Protein AF-A0ABD1YGG6-F1 (afdb_monomer_lite)

Radius of gyration: 20.16 Å; chains: 1; bounding box: 47×31×52 Å

Foldseek 3Di:
DVVVVVVVVVVQVVCVVPPCVPPNHAQEEEDLPDPVVVVQLVCLVPDPPADWDWDDDVVDIFIFHQDPVRDTHTSYDYDVLSVVLVVQVLLQDPVRFDDDPPDTHHLVVVVVCPVPDDCVVNVDDPCSNVVPDSPDPPPD

Sequence (140 aa):
MSWVRDHWKGLKQRWDKCSRQVLGPVLGHANDGDARRRKLMLEDYLGSEGQRWTVGWDGWVLSGIVLDSGDVYALGDQDPIHNGKKMINPLDRSSYPIVLGDFHACLEHVQLVYKLYSHDHHGLNIDDVMRWDRQNWAGP

Secondary structure (DSSP, 8-state):
-HHHHHHHHHHHHHHHHHTHHHH-S----EESS-HHHHHHHHHHHH---SEEEEEEETTEEEEEEE-TTS-EEES-EE-HHHHHHHHHGGGG-TTSPEEETTEEE-HHHHHHHHHHS-HHHH---HHHHH-S-SS--S--

pLDDT: mean 82.25, std 9.25, range [41.22, 96.69]

Organism: NCBI:txid41844

Structure (mmCIF, N/CA/C/O backbone):
data_AF-A0ABD1YGG6-F1
#
_entry.id   AF-A0ABD1YGG6-F1
#
loop_
_atom_site.group_PDB
_atom_site.id
_atom_site.type_symbol
_atom_site.label_atom_id
_atom_site.label_alt_id
_atom_site.label_comp_id
_atom_site.label_asym_id
_atom_site.label_entity_id
_atom_site.label_seq_id
_atom_site.pdbx_PDB_ins_code
_atom_site.Cartn_x
_atom_site.Cartn_y
_atom_site.Cartn_z
_atom_site.occupancy
_atom_site.B_iso_or_equiv
_atom_site.auth_seq_id
_atom_site.auth_comp_id
_atom_site.auth_asym_id
_atom_site.auth_atom_id
_atom_site.pdbx_PDB_model_num
ATOM 1 N N . MET A 1 1 ? 1.939 11.468 21.283 1.00 56.09 1 MET A N 1
ATOM 2 C CA . MET A 1 1 ? 1.554 10.202 20.609 1.00 56.09 1 MET A CA 1
ATOM 3 C C . MET A 1 1 ? 0.155 9.714 20.992 1.00 56.09 1 MET A C 1
ATOM 5 O O . MET A 1 1 ? -0.393 8.937 20.224 1.00 56.09 1 MET A O 1
ATOM 9 N N . SER A 1 2 ? -0.447 10.180 22.099 1.00 67.69 2 SER A N 1
ATOM 10 C CA . SER A 1 2 ? -1.790 9.757 22.539 1.00 67.69 2 SER A CA 1
ATOM 11 C C . SER A 1 2 ? -2.899 10.043 21.524 1.00 67.69 2 SER A C 1
ATOM 13 O O . SER A 1 2 ? -3.711 9.159 21.272 1.00 67.69 2 SER A O 1
ATOM 15 N N . TRP A 1 3 ? -2.872 11.202 20.845 1.00 86.81 3 TRP A N 1
ATOM 16 C CA . TRP A 1 3 ? -4.007 11.611 20.006 1.00 86.81 3 TRP A CA 1
ATOM 17 C C . TRP A 1 3 ? -4.361 10.598 18.918 1.00 86.81 3 TRP A C 1
ATOM 19 O O . TRP A 1 3 ? -5.521 10.517 18.541 1.00 86.81 3 TRP A O 1
ATOM 29 N N . VAL A 1 4 ? -3.385 9.882 18.335 1.00 88.38 4 VAL A N 1
ATOM 30 C CA . VAL A 1 4 ? -3.664 8.989 17.194 1.00 88.38 4 VAL A CA 1
ATOM 31 C C . VAL A 1 4 ? -4.470 7.790 17.678 1.00 88.38 4 VAL A C 1
ATOM 33 O O . VAL A 1 4 ? -5.489 7.475 17.071 1.00 88.38 4 VAL A O 1
ATOM 36 N N . ARG A 1 5 ? -4.080 7.197 18.818 1.00 87.94 5 ARG A N 1
ATOM 37 C CA . ARG A 1 5 ? -4.881 6.158 19.480 1.00 87.94 5 ARG A CA 1
ATOM 38 C C . ARG A 1 5 ? -6.235 6.710 19.933 1.00 87.94 5 ARG A C 1
ATOM 40 O O . ARG A 1 5 ? -7.239 6.027 19.765 1.00 87.94 5 ARG A O 1
ATOM 47 N N . ASP A 1 6 ? -6.290 7.931 20.461 1.00 90.50 6 ASP A N 1
ATOM 48 C CA . ASP A 1 6 ? -7.554 8.538 20.905 1.00 90.50 6 ASP A CA 1
ATOM 49 C C . ASP A 1 6 ? -8.509 8.791 19.729 1.00 90.50 6 ASP A C 1
ATOM 51 O O . ASP A 1 6 ? -9.704 8.510 19.813 1.00 90.50 6 ASP A O 1
ATOM 55 N N . HIS A 1 7 ? -7.975 9.243 18.595 1.00 89.62 7 HIS A N 1
ATOM 56 C CA . HIS A 1 7 ? -8.720 9.425 17.356 1.00 89.62 7 HIS A CA 1
ATOM 57 C C . HIS A 1 7 ? -9.257 8.091 16.829 1.00 89.62 7 HIS A C 1
ATOM 59 O O . HIS A 1 7 ? -10.439 7.995 16.506 1.00 89.62 7 HIS A O 1
ATOM 65 N N . TRP A 1 8 ? -8.419 7.056 16.790 1.00 89.12 8 TRP A N 1
ATOM 66 C CA . TRP A 1 8 ? -8.802 5.695 16.414 1.00 89.12 8 TRP A CA 1
ATOM 67 C C . TRP A 1 8 ? -9.929 5.138 17.290 1.00 89.12 8 TRP A C 1
ATOM 69 O O . TRP A 1 8 ? -10.948 4.677 16.768 1.00 89.12 8 TRP A O 1
ATOM 79 N N . LYS A 1 9 ? -9.811 5.286 18.615 1.00 88.44 9 LYS A N 1
ATOM 80 C CA . LYS A 1 9 ? -10.866 4.923 19.573 1.00 88.44 9 LYS A CA 1
ATOM 81 C C . LYS A 1 9 ? -12.159 5.698 19.318 1.00 88.44 9 LYS A C 1
ATOM 83 O O . LYS A 1 9 ? -13.228 5.094 19.252 1.00 88.44 9 LYS A O 1
ATOM 88 N N . GLY A 1 10 ? -12.071 7.015 19.137 1.00 91.25 10 GLY A N 1
ATOM 89 C CA . GLY A 1 10 ? -13.234 7.864 18.874 1.00 91.25 10 GLY A CA 1
ATOM 90 C C . GLY A 1 10 ? -13.940 7.520 17.559 1.00 91.25 10 GLY A C 1
ATOM 91 O O . GLY A 1 10 ? -15.170 7.504 17.503 1.00 91.25 10 GLY A O 1
ATOM 92 N N . LEU A 1 11 ? -13.180 7.195 16.511 1.00 89.94 11 LEU A N 1
ATOM 93 C CA . LEU A 1 11 ? -13.728 6.768 15.225 1.00 89.94 11 LEU A CA 1
ATOM 94 C C . LEU A 1 11 ? -14.448 5.424 15.351 1.00 89.94 11 LEU A C 1
ATOM 96 O O . LEU A 1 11 ? -15.581 5.308 14.886 1.00 89.94 11 LEU A O 1
ATOM 100 N N . LYS A 1 12 ? -13.848 4.451 16.048 1.00 88.06 12 LYS A N 1
ATOM 101 C CA . LYS A 1 12 ? -14.488 3.158 16.318 1.00 88.06 12 LYS A CA 1
ATOM 102 C C . LYS A 1 12 ? -15.803 3.327 17.082 1.00 88.06 12 LYS A C 1
ATOM 104 O O . LYS A 1 12 ? -16.818 2.787 16.662 1.00 88.06 12 LYS A O 1
ATOM 109 N N . GLN A 1 13 ? -15.814 4.136 18.143 1.00 90.25 13 GLN A N 1
ATOM 110 C CA . GLN A 1 13 ? -17.031 4.413 18.918 1.00 90.25 13 GLN A CA 1
ATOM 111 C C . GLN A 1 13 ? -18.151 5.009 18.053 1.00 90.25 13 GLN A C 1
ATOM 113 O O . GLN A 1 13 ? -19.311 4.614 18.172 1.00 90.25 13 GLN A O 1
ATOM 118 N N . ARG A 1 14 ? -17.818 5.952 17.162 1.00 91.31 14 ARG A N 1
ATOM 119 C CA . ARG A 1 14 ? -18.796 6.545 16.236 1.00 91.31 14 ARG A CA 1
ATOM 120 C C . ARG A 1 14 ? -19.272 5.542 15.187 1.00 91.31 14 ARG A C 1
ATOM 122 O O . ARG A 1 14 ? -20.463 5.513 14.891 1.00 91.31 14 ARG A O 1
ATOM 129 N N . TRP A 1 15 ? -18.375 4.714 14.655 1.00 91.44 15 TRP A N 1
ATOM 130 C CA . TRP A 1 15 ? -18.724 3.670 13.693 1.00 91.44 15 TRP A CA 1
ATOM 131 C 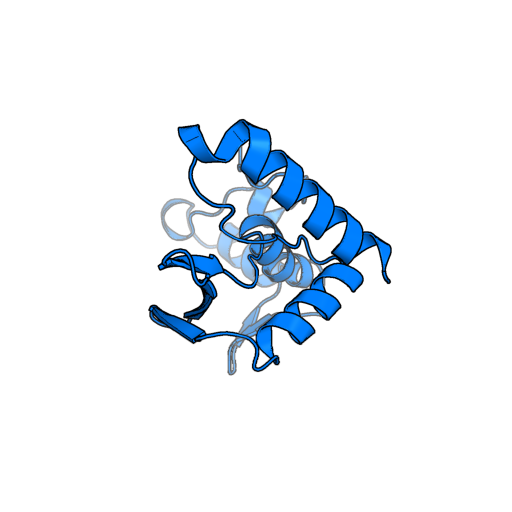C . TRP A 1 15 ? -19.660 2.627 14.298 1.00 91.44 15 TRP A C 1
ATOM 133 O O . TRP A 1 15 ? -20.697 2.321 13.712 1.00 91.44 15 TRP A O 1
ATOM 143 N N . ASP A 1 16 ? -19.332 2.132 15.492 1.00 89.00 16 ASP A N 1
ATOM 144 C CA . ASP A 1 16 ? -20.148 1.154 16.212 1.00 89.00 16 ASP A CA 1
ATOM 145 C C . ASP A 1 16 ? -21.556 1.696 16.489 1.00 89.00 16 ASP A C 1
ATOM 147 O O . ASP A 1 16 ? -22.530 0.950 16.407 1.00 89.00 16 ASP A O 1
ATOM 151 N N . LYS A 1 17 ? -21.674 3.006 16.744 1.00 90.75 17 LYS A N 1
ATOM 152 C CA . LYS A 1 17 ? -22.962 3.673 16.952 1.00 90.75 17 LYS A CA 1
ATOM 153 C C . LYS A 1 17 ? -23.771 3.852 15.663 1.00 90.75 17 LYS A C 1
ATOM 155 O O . LYS A 1 17 ? -24.984 3.677 15.697 1.00 90.75 17 LYS A O 1
ATOM 160 N N . CYS A 1 18 ? -23.134 4.267 14.569 1.00 92.38 18 CYS A N 1
ATOM 161 C CA . CYS A 1 18 ? -23.854 4.793 13.402 1.00 92.38 18 CYS A CA 1
ATOM 162 C C . CYS A 1 18 ? -23.826 3.880 12.173 1.00 92.38 18 CYS A C 1
ATOM 164 O O . CYS A 1 18 ? -24.778 3.873 11.401 1.00 92.38 18 CYS A O 1
ATOM 166 N N . SER A 1 19 ? -22.739 3.141 11.969 1.00 89.25 19 SER A N 1
ATOM 167 C CA . SER A 1 19 ? -22.451 2.472 10.695 1.00 89.25 19 SER A CA 1
ATOM 168 C C . SER A 1 19 ? -22.459 0.957 10.808 1.00 89.25 19 SER A C 1
ATOM 170 O O . SER A 1 19 ? -22.736 0.272 9.827 1.00 89.25 19 SER A O 1
ATOM 172 N N . ARG A 1 20 ? -22.191 0.416 12.001 1.00 87.81 20 ARG A N 1
ATOM 173 C CA . ARG A 1 20 ? -22.004 -1.023 12.197 1.00 87.81 20 ARG A CA 1
ATOM 174 C C . ARG A 1 20 ? -23.207 -1.866 11.787 1.00 87.81 20 ARG A C 1
ATOM 176 O O . ARG A 1 20 ? -23.024 -2.941 11.231 1.00 87.81 20 ARG A O 1
ATOM 183 N N . GLN A 1 21 ? -24.422 -1.380 12.030 1.00 88.88 21 GLN A N 1
ATOM 184 C CA . GLN A 1 21 ? -25.645 -2.113 11.684 1.00 88.88 21 GLN A CA 1
ATOM 185 C C . GLN A 1 21 ? -25.830 -2.297 10.170 1.00 88.88 21 GLN A C 1
ATOM 187 O O . GLN A 1 21 ? -26.523 -3.219 9.759 1.00 88.88 21 GLN A O 1
ATOM 192 N N . VAL A 1 22 ? -25.213 -1.436 9.354 1.00 91.94 22 VAL A N 1
ATOM 193 C CA . VAL A 1 22 ? -25.355 -1.445 7.890 1.00 91.94 22 VAL A CA 1
ATOM 194 C C . VAL A 1 22 ? -24.096 -1.982 7.210 1.00 91.94 22 VAL A C 1
ATOM 196 O O . VAL A 1 22 ? -24.191 -2.762 6.270 1.00 91.94 22 VAL A O 1
ATOM 199 N N . LEU A 1 23 ? -22.917 -1.566 7.679 1.00 88.19 23 LEU A N 1
ATOM 200 C CA . LEU A 1 23 ? -21.627 -1.843 7.039 1.00 88.19 23 LEU A CA 1
ATOM 201 C C . LEU A 1 23 ? -20.816 -2.945 7.737 1.00 88.19 23 LEU A C 1
ATOM 203 O O . LEU A 1 23 ? -19.797 -3.371 7.205 1.00 88.19 23 LEU A O 1
ATOM 207 N N . GLY A 1 24 ? -21.239 -3.399 8.921 1.00 85.81 24 GLY A N 1
ATOM 208 C CA . GLY A 1 24 ? -20.500 -4.377 9.719 1.00 85.81 24 GLY A CA 1
ATOM 209 C C . GLY A 1 24 ? -19.393 -3.768 10.600 1.00 85.81 24 GLY A C 1
ATOM 210 O O . GLY A 1 24 ? -19.327 -2.544 10.784 1.00 85.81 24 GLY A O 1
ATOM 211 N N . PRO A 1 25 ? -18.549 -4.611 11.226 1.00 82.75 25 PRO A N 1
ATOM 212 C CA . PRO A 1 25 ? -17.490 -4.165 12.130 1.00 82.75 25 PRO A CA 1
ATOM 213 C C . PRO A 1 25 ? -16.428 -3.319 11.414 1.00 82.75 25 PRO A C 1
ATOM 215 O O . PRO A 1 25 ? -16.165 -3.490 10.227 1.00 82.75 25 PRO A O 1
ATOM 218 N N . VAL A 1 26 ? -15.760 -2.434 12.162 1.00 81.88 26 VAL A N 1
ATOM 219 C CA . VAL A 1 26 ? -14.523 -1.802 11.677 1.00 81.88 26 VAL A CA 1
ATOM 220 C C . VAL A 1 26 ? -13.462 -2.882 11.520 1.00 81.88 26 VAL A C 1
ATOM 222 O O . VAL A 1 26 ? -13.110 -3.537 12.499 1.00 81.88 26 VAL A O 1
ATOM 225 N N . LEU A 1 27 ? -12.930 -3.024 10.308 1.00 77.12 27 LEU A N 1
ATOM 226 C CA . LEU A 1 27 ? -11.924 -4.038 10.012 1.00 77.12 27 LEU A CA 1
ATOM 227 C C . LEU A 1 27 ? -10.521 -3.651 10.474 1.00 77.12 27 LEU A C 1
ATOM 229 O O . LEU A 1 27 ? -9.720 -4.545 10.651 1.00 77.12 27 LEU A O 1
ATOM 233 N N . GLY A 1 28 ? -10.204 -2.376 10.702 1.00 79.75 28 GLY A N 1
ATOM 234 C CA . GLY A 1 28 ? -8.887 -1.973 11.197 1.00 79.75 28 GLY A CA 1
ATOM 235 C C . GLY A 1 28 ? -8.565 -0.507 10.937 1.00 79.75 28 GLY A C 1
ATOM 236 O O . GLY A 1 28 ? -9.435 0.291 10.572 1.00 79.75 28 GLY A O 1
ATOM 237 N N . HIS A 1 29 ? -7.294 -0.146 11.109 1.00 82.12 29 HIS A N 1
ATOM 238 C CA . HIS A 1 29 ? -6.788 1.188 10.791 1.00 82.12 29 HIS A CA 1
ATOM 239 C C . HIS A 1 29 ? -5.778 1.137 9.649 1.00 82.12 29 HIS A C 1
ATOM 241 O O . HIS A 1 29 ? -4.756 0.461 9.739 1.00 82.12 29 HIS A O 1
ATOM 247 N N . ALA A 1 30 ? -6.042 1.907 8.594 1.00 77.81 30 ALA A N 1
ATOM 248 C CA . ALA A 1 30 ? -5.101 2.080 7.500 1.00 77.81 30 ALA A CA 1
ATOM 249 C C . ALA A 1 30 ? -4.022 3.127 7.833 1.00 77.81 30 ALA A C 1
ATOM 251 O O . ALA A 1 30 ? -4.272 4.138 8.519 1.00 77.81 30 ALA A O 1
ATOM 252 N N . ASN A 1 31 ? -2.818 2.902 7.307 1.00 77.06 31 ASN A N 1
ATOM 253 C CA . ASN A 1 31 ? -1.728 3.869 7.336 1.00 77.06 31 ASN A CA 1
ATOM 254 C C . ASN A 1 31 ? -1.200 4.179 5.935 1.00 77.06 31 ASN A C 1
ATOM 256 O O . ASN A 1 31 ? -0.889 3.285 5.158 1.00 77.06 31 ASN A O 1
ATOM 260 N N . ASP A 1 32 ? -0.997 5.468 5.693 1.00 74.06 32 ASP A N 1
ATOM 261 C CA . ASP A 1 32 ? -0.385 6.025 4.492 1.00 74.06 32 ASP A CA 1
ATOM 262 C C . ASP A 1 32 ? 1.090 6.416 4.752 1.00 74.06 32 ASP A C 1
ATOM 264 O O . ASP A 1 32 ? 1.578 7.497 4.444 1.00 74.06 32 ASP A O 1
ATOM 268 N N . GLY A 1 33 ? 1.830 5.558 5.460 1.00 71.75 33 GLY A N 1
ATOM 269 C CA . GLY A 1 33 ? 3.235 5.827 5.791 1.00 71.75 33 GLY A CA 1
ATOM 270 C C . GLY A 1 33 ? 3.503 6.927 6.832 1.00 71.75 33 GLY A C 1
ATOM 271 O O . GLY A 1 33 ? 4.668 7.274 7.030 1.00 71.75 33 GLY A O 1
ATOM 272 N N . ASP A 1 34 ? 2.499 7.427 7.563 1.00 84.06 34 ASP A N 1
ATOM 273 C CA . ASP A 1 34 ? 2.739 8.302 8.720 1.00 84.06 34 ASP A CA 1
ATOM 274 C C . ASP A 1 34 ? 3.524 7.524 9.791 1.00 84.06 34 ASP A C 1
ATOM 276 O O . ASP A 1 34 ? 3.130 6.436 10.227 1.00 84.06 34 ASP A O 1
ATOM 280 N N . ALA A 1 35 ? 4.658 8.082 10.222 1.00 83.25 35 ALA A N 1
ATOM 281 C CA . ALA A 1 35 ? 5.579 7.406 11.134 1.00 83.25 35 ALA A CA 1
ATOM 282 C C . ALA A 1 35 ? 4.955 7.114 12.510 1.00 83.25 35 ALA A C 1
ATOM 284 O O . ALA A 1 35 ? 5.309 6.125 13.156 1.00 83.25 35 ALA A O 1
ATOM 285 N N . ARG A 1 36 ? 4.005 7.946 12.962 1.00 86.62 36 ARG A N 1
ATOM 286 C CA . ARG A 1 36 ? 3.333 7.769 14.258 1.00 86.62 36 ARG A CA 1
ATOM 287 C C . ARG A 1 36 ? 2.340 6.618 14.174 1.00 86.62 36 ARG A C 1
ATOM 289 O O . ARG A 1 36 ? 2.372 5.746 15.035 1.00 86.62 36 ARG A O 1
ATOM 296 N N . ARG A 1 37 ? 1.520 6.571 13.119 1.00 86.75 37 ARG A N 1
ATOM 297 C CA . ARG A 1 37 ? 0.627 5.434 12.835 1.00 86.75 37 ARG A CA 1
ATOM 298 C C . ARG A 1 37 ? 1.415 4.144 12.645 1.00 86.75 37 ARG A C 1
ATOM 300 O O . ARG A 1 37 ? 1.057 3.142 13.248 1.00 86.75 37 ARG A O 1
ATOM 307 N N . ARG A 1 38 ? 2.533 4.182 11.906 1.00 85.38 38 ARG A N 1
ATOM 308 C CA . ARG A 1 38 ? 3.428 3.024 11.736 1.00 85.38 38 ARG A CA 1
ATOM 309 C C . ARG A 1 38 ? 3.903 2.480 13.081 1.00 85.38 38 ARG A C 1
ATOM 311 O O . ARG A 1 38 ? 3.861 1.273 13.280 1.00 85.38 38 ARG A O 1
ATOM 318 N N . LYS A 1 39 ? 4.344 3.350 13.995 1.00 87.38 39 LYS A N 1
ATOM 319 C CA . LYS A 1 39 ? 4.769 2.928 15.336 1.00 87.38 39 LYS A CA 1
ATOM 320 C C . LYS A 1 39 ? 3.639 2.211 16.082 1.00 87.38 39 LYS A C 1
ATOM 322 O O . LYS A 1 39 ? 3.871 1.134 16.610 1.00 87.38 39 LYS A O 1
ATOM 327 N N . LEU A 1 40 ? 2.434 2.780 16.085 1.00 87.38 40 LEU A N 1
ATOM 328 C CA . LEU A 1 40 ? 1.283 2.180 16.768 1.00 87.38 40 LEU A CA 1
ATOM 329 C C . LEU A 1 40 ? 0.879 0.836 16.157 1.00 87.38 40 LEU A C 1
ATOM 331 O O . LEU A 1 40 ? 0.619 -0.104 16.890 1.00 87.38 40 LEU A O 1
ATOM 335 N N . MET A 1 41 ? 0.901 0.718 14.829 1.00 85.56 41 MET A N 1
ATOM 336 C CA . MET A 1 41 ? 0.633 -0.558 14.162 1.00 85.56 41 MET A CA 1
ATOM 337 C C . MET A 1 41 ? 1.679 -1.610 14.517 1.00 85.56 41 MET A C 1
ATOM 339 O O . MET A 1 41 ? 1.324 -2.753 14.752 1.00 85.56 41 MET A O 1
ATOM 343 N N . LEU A 1 42 ? 2.964 -1.242 14.581 1.00 85.19 42 LEU A N 1
ATOM 344 C CA . LEU A 1 42 ? 4.015 -2.162 15.024 1.00 85.19 42 LEU A CA 1
ATOM 345 C C . LEU A 1 42 ? 3.796 -2.615 16.471 1.00 85.19 42 LEU A C 1
ATOM 347 O O . LEU A 1 42 ? 3.960 -3.795 16.753 1.00 85.19 42 LEU A O 1
ATOM 351 N N . GLU A 1 43 ? 3.397 -1.710 17.369 1.00 87.38 43 GLU A N 1
ATOM 352 C CA . GLU A 1 43 ? 3.000 -2.074 18.736 1.00 87.38 43 GLU A CA 1
ATOM 353 C C . GLU A 1 43 ? 1.819 -3.059 18.726 1.00 87.38 43 GLU A C 1
ATOM 355 O O . GLU A 1 43 ? 1.868 -4.072 19.418 1.00 87.38 43 GLU A O 1
ATOM 360 N N . ASP A 1 44 ? 0.798 -2.811 17.902 1.00 84.75 44 ASP A N 1
ATOM 361 C CA . ASP A 1 44 ? -0.389 -3.666 17.809 1.00 84.75 44 ASP A CA 1
ATOM 362 C C . ASP A 1 44 ? -0.059 -5.047 17.195 1.00 84.75 44 ASP A C 1
ATOM 364 O O . ASP A 1 44 ? -0.594 -6.063 17.645 1.00 84.75 44 ASP A O 1
ATOM 368 N N . TYR A 1 45 ? 0.861 -5.116 16.223 1.00 81.31 45 TYR A N 1
ATOM 369 C CA . TYR A 1 45 ? 1.362 -6.367 15.632 1.00 81.31 45 TYR A CA 1
ATOM 370 C C . TYR A 1 45 ? 2.229 -7.177 16.601 1.00 81.31 45 TYR A C 1
ATOM 372 O O . TYR A 1 45 ? 2.108 -8.399 16.647 1.00 81.31 45 TYR A O 1
ATOM 380 N N . LEU A 1 46 ? 3.091 -6.513 17.375 1.00 83.56 46 LEU A N 1
ATOM 381 C CA . LEU A 1 46 ? 4.001 -7.158 18.330 1.00 83.56 46 LEU A CA 1
ATOM 382 C C . LEU A 1 46 ? 3.348 -7.456 19.686 1.00 83.56 46 LEU A C 1
ATOM 384 O O . LEU A 1 46 ? 3.937 -8.158 20.507 1.00 83.56 46 LEU A O 1
ATOM 388 N N . GLY A 1 47 ? 2.153 -6.920 19.937 1.00 82.19 47 GLY A N 1
ATOM 389 C CA . GLY A 1 47 ? 1.398 -7.181 21.156 1.00 82.19 47 GLY A CA 1
ATOM 390 C C . GLY A 1 47 ? 0.985 -8.649 21.308 1.00 82.19 47 GLY A C 1
ATOM 391 O O . GLY A 1 47 ? 1.028 -9.449 20.371 1.00 82.19 47 GLY A O 1
ATOM 392 N N . SER A 1 48 ? 0.522 -8.999 22.502 1.00 79.31 48 SER A N 1
ATOM 393 C CA . SER A 1 48 ? -0.025 -10.322 22.832 1.00 79.31 48 SER A CA 1
ATOM 394 C C . SER A 1 48 ? -1.505 -10.268 23.224 1.00 79.31 48 SER A C 1
ATOM 396 O O . SER A 1 48 ? -2.037 -11.229 23.772 1.00 79.31 48 SER A O 1
ATOM 398 N N . GLU A 1 49 ? -2.170 -9.139 22.970 1.00 79.81 49 GLU A N 1
ATOM 399 C CA . GLU A 1 49 ? -3.571 -8.942 23.331 1.00 79.81 49 GLU A CA 1
ATOM 400 C C . GLU A 1 49 ? -4.517 -9.731 22.416 1.00 79.81 49 GLU A C 1
ATOM 402 O O . GLU A 1 49 ? -4.418 -9.671 21.187 1.00 79.81 49 GLU A O 1
ATOM 407 N N . GLY A 1 50 ? -5.476 -10.418 23.045 1.00 78.50 50 GLY A N 1
ATOM 408 C CA . GLY A 1 50 ? -6.552 -11.153 22.386 1.00 78.50 50 GLY A CA 1
ATOM 409 C C . GLY A 1 50 ? -6.109 -12.418 21.644 1.00 78.50 50 GLY A C 1
ATOM 410 O O . GLY A 1 50 ? -4.924 -12.723 21.495 1.00 78.50 50 GLY A O 1
ATOM 411 N N . GLN A 1 51 ? -7.088 -13.188 21.169 1.00 84.62 51 GLN A N 1
ATOM 412 C CA . GLN A 1 51 ? -6.812 -14.363 20.349 1.00 84.62 51 GLN A CA 1
ATOM 413 C C . GLN A 1 51 ? -6.401 -13.917 18.943 1.00 84.62 51 GLN A C 1
ATOM 415 O O . GLN A 1 51 ? -7.170 -13.258 18.241 1.00 84.62 51 GLN A O 1
ATOM 420 N N . ARG A 1 52 ? -5.189 -14.285 18.516 1.00 84.50 52 ARG A N 1
ATOM 421 C CA . ARG A 1 52 ? -4.692 -13.967 17.173 1.00 84.50 52 ARG A CA 1
ATOM 422 C C . ARG A 1 52 ? -5.372 -14.839 16.122 1.00 84.50 52 ARG A C 1
ATOM 424 O O . ARG A 1 52 ? -5.474 -16.054 16.280 1.00 84.50 52 ARG A O 1
ATOM 431 N N . TRP A 1 53 ? -5.781 -14.204 15.033 1.00 83.69 53 TRP A N 1
ATOM 432 C CA . TRP A 1 53 ? -6.243 -14.858 13.817 1.00 83.69 53 TRP A CA 1
ATOM 433 C C . TRP A 1 53 ? -5.296 -14.499 12.680 1.00 83.69 53 TRP A C 1
ATOM 435 O O . TRP A 1 53 ? -4.903 -13.338 12.548 1.00 83.69 53 TRP A O 1
ATOM 445 N N . THR A 1 54 ? -4.926 -15.481 11.866 1.00 79.38 54 THR A N 1
ATOM 446 C CA . THR A 1 54 ? -4.078 -15.265 10.699 1.00 79.38 54 THR A CA 1
ATOM 447 C C . THR A 1 54 ? -4.667 -15.937 9.473 1.00 79.38 54 THR A C 1
ATOM 449 O O . THR A 1 54 ? -5.196 -17.046 9.548 1.00 79.38 54 THR A O 1
ATOM 452 N N . VAL A 1 55 ? -4.540 -15.270 8.328 1.00 75.38 55 VAL A N 1
ATOM 453 C CA . VAL A 1 55 ? -4.740 -15.892 7.018 1.00 75.38 55 VAL A CA 1
ATOM 454 C C . VAL A 1 55 ? -3.439 -15.799 6.256 1.00 75.38 55 VAL A C 1
ATOM 456 O O . VAL A 1 55 ? -2.918 -14.709 6.013 1.00 75.38 55 VAL A O 1
ATOM 459 N N . GLY A 1 56 ? -2.908 -16.972 5.927 1.00 67.00 56 GLY A N 1
ATOM 460 C CA . GLY A 1 56 ? -1.788 -17.096 5.015 1.00 67.00 56 GLY A CA 1
ATOM 461 C C . GLY A 1 56 ? -2.261 -16.853 3.590 1.00 67.00 56 GLY A C 1
ATOM 462 O O . GLY A 1 56 ? -3.225 -17.467 3.133 1.00 67.00 56 GLY A O 1
ATOM 463 N N . TRP A 1 57 ? -1.559 -15.970 2.902 1.00 66.06 57 TRP A N 1
ATOM 464 C CA . TRP A 1 57 ? -1.576 -15.834 1.458 1.00 66.06 57 TRP A CA 1
ATOM 465 C C . TRP A 1 57 ? -0.138 -16.002 0.964 1.00 66.06 57 TRP A C 1
ATOM 467 O O . TRP A 1 57 ? 0.805 -15.760 1.721 1.00 66.06 57 TRP A O 1
ATOM 477 N N . ASP A 1 58 ? 0.063 -16.434 -0.277 1.00 57.69 58 ASP A N 1
ATOM 478 C CA . ASP A 1 58 ? 1.422 -16.634 -0.786 1.00 57.69 58 ASP A CA 1
ATOM 479 C C . ASP A 1 58 ? 2.206 -15.311 -0.723 1.00 57.69 58 ASP A C 1
ATOM 481 O O . ASP A 1 58 ? 1.876 -14.326 -1.382 1.00 57.69 58 ASP A O 1
ATOM 485 N N . GLY A 1 59 ? 3.224 -15.277 0.144 1.00 57.16 59 GLY A N 1
ATOM 486 C CA . GLY A 1 59 ? 4.059 -14.102 0.406 1.00 57.16 59 GLY A CA 1
ATOM 487 C C . GLY A 1 59 ? 3.532 -13.105 1.449 1.00 57.16 59 GLY A C 1
ATOM 488 O O . GLY A 1 59 ? 4.272 -12.188 1.804 1.00 57.16 59 GLY A O 1
ATOM 489 N N . TRP A 1 60 ? 2.316 -13.272 1.985 1.00 62.41 60 TRP A N 1
ATOM 490 C CA . TRP A 1 60 ? 1.704 -12.312 2.916 1.00 62.41 60 TRP A CA 1
ATOM 491 C C . TRP A 1 60 ? 0.917 -13.001 4.033 1.00 62.41 60 TRP A C 1
ATOM 493 O O . TRP A 1 60 ? 0.150 -13.925 3.794 1.00 62.41 60 TRP A O 1
ATOM 503 N N . VAL A 1 61 ? 1.046 -12.517 5.270 1.00 65.44 61 VAL A N 1
ATOM 504 C CA . VAL A 1 61 ? 0.215 -12.977 6.394 1.00 65.44 61 VAL A CA 1
ATOM 505 C C . VAL A 1 61 ? -0.627 -11.815 6.887 1.00 65.44 61 VAL A C 1
ATOM 507 O O . VAL A 1 61 ? -0.105 -10.852 7.452 1.00 65.44 61 VAL A O 1
ATOM 510 N N . LEU A 1 62 ? -1.940 -11.917 6.699 1.00 72.81 62 LEU A N 1
ATOM 511 C CA . LEU A 1 62 ? -2.881 -10.998 7.326 1.00 72.81 62 LEU A CA 1
ATOM 512 C C . LEU A 1 62 ? -3.065 -11.418 8.782 1.00 72.81 62 LEU A C 1
ATOM 514 O O . LEU A 1 62 ? -3.300 -12.592 9.058 1.00 72.81 62 LEU A O 1
ATOM 518 N N . SER A 1 63 ? -2.946 -10.461 9.702 1.00 78.31 63 SER A N 1
ATOM 519 C CA . SER A 1 63 ? -3.077 -10.692 11.144 1.00 78.31 63 SER A CA 1
ATOM 520 C C . SER A 1 63 ? -4.214 -9.863 11.732 1.00 78.31 63 SER A C 1
ATOM 522 O O . SER A 1 63 ? -4.308 -8.653 11.504 1.00 78.31 63 SER A O 1
ATOM 524 N N . GLY A 1 64 ? -5.049 -10.511 12.535 1.00 84.62 64 GLY A N 1
ATOM 525 C CA . GLY A 1 64 ? -6.140 -9.889 13.273 1.00 84.62 64 GLY A CA 1
ATOM 526 C C . GLY A 1 64 ? -6.240 -10.389 14.710 1.00 84.62 64 GLY A C 1
ATOM 527 O O . GLY A 1 64 ? -5.533 -11.309 15.129 1.00 84.62 64 GLY A O 1
ATOM 528 N N . ILE A 1 65 ? -7.129 -9.760 15.468 1.00 86.62 65 ILE A N 1
ATOM 529 C CA . ILE A 1 65 ? -7.559 -10.184 16.799 1.00 86.62 65 ILE A CA 1
ATOM 530 C C . ILE A 1 65 ? -9.030 -10.576 16.712 1.00 86.62 65 ILE A C 1
ATOM 532 O O . ILE A 1 65 ? -9.841 -9.819 16.176 1.00 86.62 65 ILE A O 1
ATOM 536 N N . VAL A 1 66 ? -9.373 -11.738 17.259 1.00 86.44 66 VAL A N 1
ATOM 537 C CA . VAL A 1 66 ? -10.764 -12.128 17.497 1.00 86.44 66 VAL A CA 1
ATOM 538 C C . VAL A 1 66 ? -11.246 -11.420 18.760 1.00 86.44 66 VAL A C 1
ATOM 540 O O . VAL A 1 66 ? -10.639 -11.555 19.824 1.00 86.44 66 VAL A O 1
ATOM 543 N N . LEU A 1 67 ? -12.307 -10.629 18.628 1.00 83.06 67 LEU A N 1
ATOM 544 C CA . LEU A 1 67 ? -12.958 -9.937 19.737 1.00 83.06 67 LEU A CA 1
ATOM 545 C C . LEU A 1 67 ? -13.927 -10.880 20.461 1.00 83.06 67 LEU A C 1
ATOM 547 O O . LEU A 1 67 ? -14.410 -11.846 19.875 1.00 83.06 67 LEU A O 1
ATOM 551 N N . ASP A 1 68 ? -14.309 -10.542 21.695 1.00 84.19 68 ASP A N 1
ATOM 552 C CA . ASP A 1 68 ? -15.293 -11.314 22.476 1.00 84.19 68 ASP A CA 1
ATOM 553 C C . ASP A 1 68 ? -16.663 -11.432 21.779 1.00 84.19 68 ASP A C 1
ATOM 555 O O . ASP A 1 68 ? -17.421 -12.365 22.032 1.00 84.19 68 ASP A O 1
ATOM 559 N N . SER A 1 69 ? -16.983 -10.502 20.871 1.00 82.00 69 SER A N 1
ATOM 560 C CA . SER A 1 69 ? -18.180 -10.556 20.022 1.00 82.00 69 SER A CA 1
ATOM 561 C C . SER A 1 69 ? -18.123 -11.635 18.933 1.00 82.00 69 SER A C 1
ATOM 563 O O . SER A 1 69 ? -19.128 -11.862 18.262 1.00 82.00 69 SER A O 1
ATOM 565 N N . GLY A 1 70 ? -16.962 -12.258 18.717 1.00 83.38 70 GLY A N 1
ATOM 566 C CA . GLY A 1 70 ? -16.676 -13.140 17.585 1.00 83.38 70 GLY A CA 1
ATOM 567 C C . GLY A 1 70 ? -16.238 -12.407 16.312 1.00 83.38 70 GLY A C 1
ATOM 568 O O . GLY A 1 70 ? -15.898 -13.061 15.328 1.00 83.38 70 GLY A O 1
ATOM 569 N N . ASP A 1 71 ? -16.214 -11.069 16.308 1.00 83.19 71 ASP A N 1
ATOM 570 C CA . ASP A 1 71 ? -15.705 -10.306 15.165 1.00 83.19 71 ASP A CA 1
ATOM 571 C C . ASP A 1 71 ? -14.184 -10.427 15.045 1.00 83.19 71 ASP A C 1
ATOM 573 O O . ASP A 1 71 ? -13.471 -10.485 16.048 1.00 83.19 71 ASP A O 1
ATOM 577 N N . VAL A 1 72 ? -13.674 -10.332 13.816 1.00 81.56 72 VAL A N 1
ATOM 578 C CA . VAL A 1 72 ? -12.238 -10.197 13.561 1.00 81.56 72 VAL A CA 1
ATOM 579 C C . VAL A 1 72 ? -11.896 -8.733 13.313 1.00 81.56 72 VAL A C 1
ATOM 581 O O . VAL A 1 72 ? -12.415 -8.102 12.393 1.00 81.56 72 VAL A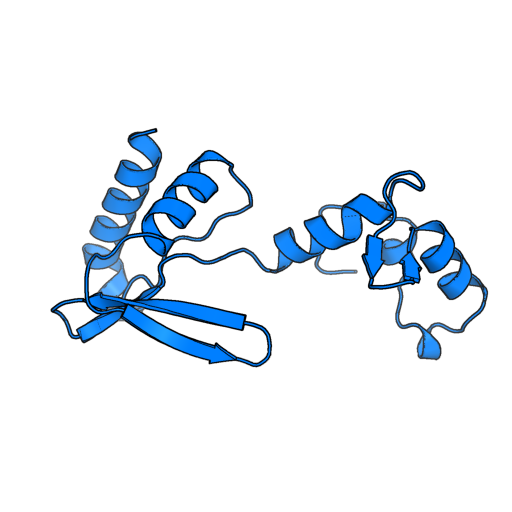 O 1
ATOM 584 N N . TYR A 1 73 ? -10.991 -8.204 14.129 1.00 80.44 73 TYR A N 1
ATOM 585 C CA . TYR A 1 73 ? -10.387 -6.890 13.961 1.00 80.44 73 TYR A CA 1
ATOM 586 C C . TYR A 1 73 ? -8.987 -7.049 13.357 1.00 80.44 73 TYR A C 1
ATOM 588 O O . TYR A 1 73 ? -8.085 -7.567 14.018 1.00 80.44 73 TYR A O 1
ATOM 596 N N . ALA A 1 74 ? -8.779 -6.629 12.109 1.00 78.06 74 ALA A N 1
ATOM 597 C CA . ALA A 1 74 ? -7.450 -6.599 11.504 1.00 78.06 74 ALA A CA 1
ATOM 598 C C . ALA A 1 74 ? -6.605 -5.494 12.153 1.00 78.06 74 ALA A C 1
ATOM 600 O O . ALA A 1 74 ? -7.037 -4.353 12.338 1.00 78.06 74 ALA A O 1
ATOM 601 N N . LEU A 1 75 ? -5.373 -5.844 12.517 1.00 75.75 75 LEU A N 1
ATOM 602 C CA . LEU A 1 75 ? -4.503 -4.974 13.317 1.00 75.75 75 LEU A CA 1
ATOM 603 C C . LEU A 1 75 ? -4.056 -3.724 12.571 1.00 75.75 75 LEU A C 1
ATOM 605 O O . LEU A 1 75 ? -3.750 -2.697 13.174 1.00 75.75 75 LEU A O 1
ATOM 609 N N . GLY A 1 76 ? -4.030 -3.805 11.250 1.00 77.69 76 GLY A N 1
ATOM 610 C CA . GLY A 1 76 ? -3.658 -2.695 10.418 1.00 77.69 76 GLY A CA 1
ATOM 611 C C . GLY A 1 76 ? -3.782 -3.030 8.948 1.00 77.69 76 GLY A C 1
ATOM 612 O O . GLY A 1 76 ? -3.686 -4.186 8.551 1.00 77.69 76 GLY A O 1
ATOM 613 N N . ASP A 1 77 ? -3.954 -1.986 8.154 1.00 72.94 77 ASP A N 1
ATOM 614 C CA . ASP A 1 77 ? -3.942 -2.071 6.701 1.00 72.94 77 ASP A CA 1
ATOM 615 C C . ASP A 1 77 ? -2.924 -1.073 6.131 1.00 72.94 77 ASP A C 1
ATOM 617 O O . ASP A 1 77 ? -2.671 -0.011 6.713 1.00 72.94 77 ASP A O 1
ATOM 621 N N . GLN A 1 78 ? -2.291 -1.411 5.017 1.00 71.62 78 GLN A N 1
ATOM 622 C CA . GLN A 1 78 ? -1.430 -0.478 4.297 1.00 71.62 78 GLN A CA 1
ATOM 623 C C . GLN A 1 78 ? -2.072 -0.185 2.957 1.00 71.62 78 GLN A C 1
ATOM 625 O O . GLN A 1 78 ? -2.412 -1.107 2.226 1.00 71.62 78 GLN A O 1
ATOM 630 N N . ASP A 1 79 ? -2.164 1.095 2.614 1.00 73.69 79 ASP A N 1
ATOM 631 C CA . ASP A 1 79 ? -2.702 1.486 1.322 1.00 73.69 79 ASP A CA 1
ATOM 632 C C . ASP A 1 79 ? -1.819 0.917 0.186 1.00 73.69 79 ASP A C 1
ATOM 634 O O . ASP A 1 79 ? -0.645 1.306 0.062 1.00 73.69 79 ASP A O 1
ATOM 638 N N . PRO A 1 80 ? -2.351 -0.004 -0.644 1.00 68.44 80 PRO A N 1
ATOM 639 C CA . PRO A 1 80 ? -1.582 -0.641 -1.705 1.00 68.44 80 PRO A CA 1
ATOM 640 C C . PRO A 1 80 ? -1.100 0.367 -2.756 1.00 68.44 80 PRO A C 1
ATOM 642 O O . PRO A 1 80 ? -0.005 0.194 -3.294 1.00 68.44 80 PRO A O 1
ATOM 645 N N . ILE A 1 81 ? -1.843 1.454 -2.992 1.00 74.69 81 ILE A N 1
ATOM 646 C CA . ILE A 1 81 ? -1.472 2.521 -3.933 1.00 74.69 81 ILE A CA 1
ATOM 647 C C . ILE A 1 81 ? -0.216 3.235 -3.434 1.00 74.69 81 ILE A C 1
ATOM 649 O O . ILE A 1 81 ? 0.764 3.415 -4.162 1.00 74.69 81 ILE A O 1
ATOM 653 N N . HIS A 1 82 ? -0.206 3.611 -2.157 1.00 76.06 82 HIS A N 1
ATOM 654 C CA . HIS A 1 82 ? 0.936 4.301 -1.567 1.00 76.06 82 HIS A CA 1
ATOM 655 C C . HIS A 1 82 ? 2.145 3.380 -1.378 1.00 76.06 82 HIS A C 1
ATOM 657 O O . HIS A 1 82 ? 3.285 3.838 -1.492 1.00 76.06 82 HIS A O 1
ATOM 663 N N . ASN A 1 83 ? 1.936 2.082 -1.153 1.00 76.88 83 ASN A N 1
ATOM 664 C CA . ASN A 1 83 ? 3.020 1.099 -1.177 1.00 76.88 83 ASN A CA 1
ATOM 665 C C . ASN A 1 83 ? 3.625 0.944 -2.576 1.00 76.88 83 ASN A C 1
ATOM 667 O O . ASN A 1 83 ? 4.849 0.961 -2.703 1.00 76.88 83 ASN A O 1
ATOM 671 N N . GLY A 1 84 ? 2.795 0.894 -3.621 1.00 76.62 84 GLY A N 1
ATOM 672 C CA . GLY A 1 84 ? 3.255 0.918 -5.008 1.00 76.62 84 GLY A CA 1
ATOM 673 C C . GLY A 1 84 ? 4.117 2.147 -5.299 1.00 76.62 84 GLY A C 1
ATOM 674 O O . GLY A 1 84 ? 5.254 2.019 -5.753 1.00 76.62 84 GLY A O 1
ATOM 675 N N . LYS A 1 85 ? 3.652 3.342 -4.913 1.00 78.69 85 LYS A N 1
ATOM 676 C CA . LYS A 1 85 ? 4.443 4.582 -5.030 1.00 78.69 85 LYS A CA 1
ATOM 677 C C . LYS A 1 85 ? 5.788 4.493 -4.298 1.00 78.69 85 LYS A C 1
ATOM 679 O O . LYS A 1 85 ? 6.801 4.922 -4.845 1.00 78.69 85 LYS A O 1
ATOM 684 N N . LYS A 1 86 ? 5.839 3.916 -3.090 1.00 80.00 86 LYS A N 1
ATOM 685 C CA . LYS A 1 86 ? 7.096 3.727 -2.334 1.00 80.00 86 LYS A CA 1
ATOM 686 C C . LYS A 1 86 ? 8.073 2.774 -3.021 1.00 80.00 86 LYS A C 1
ATOM 688 O O . LYS A 1 86 ? 9.272 2.957 -2.844 1.00 80.00 86 LYS A O 1
ATOM 693 N N . MET A 1 87 ? 7.588 1.796 -3.787 1.00 78.19 87 MET A N 1
ATOM 694 C CA . MET A 1 87 ? 8.455 0.929 -4.589 1.00 78.19 87 MET A CA 1
ATOM 695 C C . MET A 1 87 ? 8.984 1.642 -5.829 1.00 78.19 87 MET A C 1
ATOM 697 O O . MET A 1 87 ? 10.152 1.485 -6.151 1.00 78.19 87 MET A O 1
ATOM 701 N N . ILE A 1 88 ? 8.155 2.435 -6.512 1.00 80.75 88 ILE A N 1
ATOM 702 C CA . ILE A 1 88 ? 8.528 3.029 -7.803 1.00 80.75 88 ILE A CA 1
ATOM 703 C C . ILE A 1 88 ? 9.343 4.321 -7.624 1.00 80.75 88 ILE A C 1
ATOM 705 O O . ILE A 1 88 ? 10.280 4.560 -8.374 1.00 80.75 88 ILE A O 1
ATOM 709 N N . ASN A 1 89 ? 9.047 5.148 -6.615 1.00 83.81 89 ASN A N 1
ATOM 710 C CA . ASN A 1 89 ? 9.732 6.431 -6.389 1.00 83.81 89 ASN A CA 1
ATOM 711 C C . ASN A 1 89 ? 11.267 6.343 -6.241 1.00 83.81 89 ASN A C 1
ATOM 713 O O . ASN A 1 89 ? 11.939 7.271 -6.688 1.00 83.81 89 ASN A O 1
ATOM 717 N N . PRO A 1 90 ? 11.856 5.294 -5.633 1.00 83.62 90 PRO A N 1
ATOM 718 C CA . PRO A 1 90 ? 13.303 5.097 -5.639 1.00 83.62 90 PRO A CA 1
ATOM 719 C C . PRO A 1 90 ? 13.919 5.045 -7.042 1.00 83.62 90 PRO A C 1
ATOM 721 O O . PRO A 1 90 ? 15.022 5.555 -7.218 1.00 83.62 90 PRO A O 1
ATOM 724 N N . LEU A 1 91 ? 13.193 4.529 -8.045 1.00 81.62 91 LEU A N 1
ATOM 725 C CA . LEU A 1 91 ? 13.682 4.449 -9.425 1.00 81.62 91 LEU A CA 1
ATOM 726 C C . LEU A 1 91 ? 14.005 5.826 -10.016 1.00 81.62 91 LE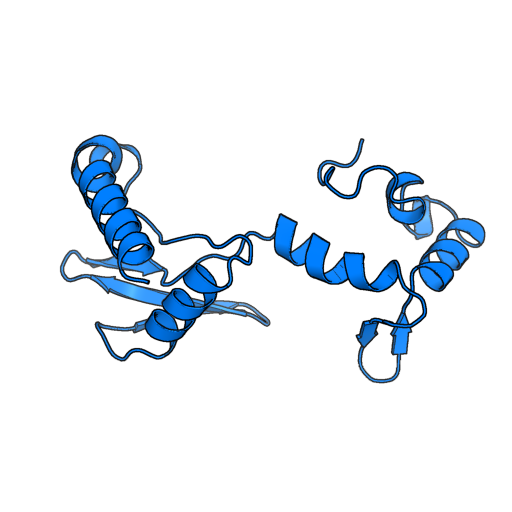U A C 1
ATOM 728 O O . LEU A 1 91 ? 14.881 5.898 -10.873 1.00 81.62 91 LEU A O 1
ATOM 732 N N . ASP A 1 92 ? 13.372 6.907 -9.536 1.00 79.25 92 ASP A N 1
ATOM 733 C CA . ASP A 1 92 ? 13.625 8.294 -9.974 1.00 79.25 92 ASP A CA 1
ATOM 734 C C . ASP A 1 92 ? 15.084 8.724 -9.792 1.00 79.25 92 ASP A C 1
ATOM 736 O O . ASP A 1 92 ? 15.514 9.731 -10.357 1.00 79.25 92 ASP A O 1
ATOM 740 N N . ARG A 1 93 ? 15.837 8.021 -8.943 1.00 77.56 93 ARG A N 1
ATOM 741 C CA . ARG A 1 93 ? 17.233 8.327 -8.667 1.00 77.56 93 ARG A CA 1
ATOM 742 C C . ARG A 1 93 ? 18.085 7.142 -9.080 1.00 77.56 93 ARG A C 1
ATOM 744 O O . ARG A 1 93 ? 18.050 6.096 -8.441 1.00 77.56 93 ARG A O 1
ATOM 751 N N . SER A 1 94 ? 18.963 7.357 -10.051 1.00 70.50 94 SER A N 1
ATOM 752 C CA . SER A 1 94 ? 19.982 6.377 -10.444 1.00 70.50 94 SER A CA 1
ATOM 753 C C . SER A 1 94 ? 20.909 5.956 -9.292 1.00 70.50 94 SER A C 1
ATOM 755 O O . SER A 1 94 ? 21.485 4.874 -9.324 1.00 70.50 94 SER A O 1
ATOM 757 N N . SER A 1 95 ? 21.013 6.768 -8.232 1.00 78.00 95 SER A N 1
ATOM 758 C CA . SER A 1 95 ? 21.749 6.446 -7.002 1.00 78.00 95 SER A CA 1
ATOM 759 C C . SER A 1 95 ? 20.987 5.573 -5.996 1.00 78.00 95 SER A C 1
ATOM 761 O O . SER A 1 95 ? 21.585 5.145 -5.010 1.00 78.00 95 SER A O 1
ATOM 763 N N . TYR A 1 96 ? 19.700 5.294 -6.226 1.00 77.00 96 TYR A N 1
ATOM 764 C CA . TYR A 1 96 ? 18.860 4.438 -5.380 1.00 77.00 96 TYR A CA 1
ATOM 765 C C . TYR A 1 96 ? 18.217 3.311 -6.207 1.00 77.00 96 TYR A C 1
ATOM 767 O O . TYR A 1 96 ? 16.988 3.239 -6.293 1.00 77.00 96 TYR A O 1
ATOM 775 N N . PRO A 1 97 ? 19.019 2.425 -6.830 1.00 80.56 97 PRO A N 1
ATOM 776 C CA . PRO A 1 97 ? 18.467 1.321 -7.597 1.00 80.56 97 PRO A CA 1
ATOM 777 C C . PRO A 1 97 ? 17.658 0.390 -6.689 1.00 80.56 97 PRO A C 1
ATOM 779 O O . PRO A 1 97 ? 18.040 0.118 -5.547 1.00 80.56 97 PRO A O 1
ATOM 782 N N . ILE A 1 98 ? 16.559 -0.141 -7.218 1.00 84.62 98 ILE A N 1
ATOM 783 C CA . ILE A 1 98 ? 15.903 -1.293 -6.604 1.00 84.62 98 ILE A CA 1
ATOM 784 C C . ILE A 1 98 ? 16.799 -2.502 -6.859 1.00 84.62 98 ILE A C 1
ATOM 786 O O . ILE A 1 98 ? 17.136 -2.796 -8.007 1.00 84.62 98 ILE A O 1
ATOM 790 N N . VAL A 1 99 ? 17.167 -3.197 -5.786 1.00 86.94 99 VAL A N 1
ATOM 7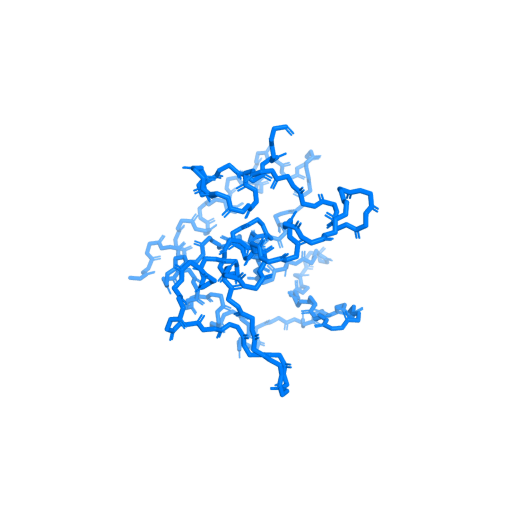91 C CA . VAL A 1 99 ? 17.957 -4.428 -5.843 1.00 86.94 99 VAL A CA 1
ATOM 792 C C . VAL A 1 99 ? 17.026 -5.617 -5.627 1.00 86.94 99 VAL A C 1
ATOM 794 O O . VAL A 1 99 ? 16.393 -5.733 -4.577 1.00 86.94 99 VAL A O 1
ATOM 797 N N . LEU A 1 100 ? 16.930 -6.487 -6.632 1.00 82.31 100 LEU A N 1
ATOM 798 C CA . LEU A 1 100 ? 16.137 -7.716 -6.621 1.00 82.31 100 LEU A CA 1
ATOM 799 C C . LEU A 1 100 ? 17.085 -8.908 -6.793 1.00 82.31 100 LEU A C 1
ATOM 801 O O . LEU A 1 100 ? 17.377 -9.326 -7.912 1.00 82.31 100 LEU A O 1
ATOM 805 N N . GLY A 1 101 ? 17.600 -9.434 -5.679 1.00 87.38 101 GLY A N 1
ATOM 806 C CA . GLY A 1 101 ? 18.681 -10.423 -5.712 1.00 87.38 101 GLY A CA 1
ATOM 807 C C . GLY A 1 101 ? 19.945 -9.810 -6.316 1.00 87.38 101 GLY A C 1
ATOM 808 O O . GLY A 1 101 ? 20.416 -8.789 -5.825 1.00 87.38 101 GLY A O 1
ATOM 809 N N . ASP A 1 102 ? 20.443 -10.396 -7.403 1.00 89.75 102 ASP A N 1
ATOM 810 C CA . ASP A 1 102 ? 21.622 -9.903 -8.130 1.00 89.75 102 ASP A CA 1
ATOM 811 C C . ASP A 1 102 ? 21.284 -8.833 -9.188 1.00 89.75 102 ASP A C 1
ATOM 813 O O . ASP A 1 102 ? 22.169 -8.313 -9.870 1.00 89.75 102 ASP A O 1
ATOM 817 N N . PHE A 1 103 ? 20.001 -8.496 -9.359 1.00 84.94 103 PHE A N 1
ATOM 818 C CA . PHE A 1 103 ? 19.546 -7.555 -10.380 1.00 84.94 103 PHE A CA 1
ATOM 819 C C . PHE A 1 103 ? 19.332 -6.157 -9.816 1.00 84.94 103 PHE A C 1
ATOM 821 O O . PHE A 1 103 ? 18.795 -5.980 -8.724 1.00 84.94 103 PHE A O 1
ATOM 828 N N . HIS A 1 104 ? 19.724 -5.150 -10.595 1.00 87.19 104 HIS A N 1
ATOM 829 C CA . HIS A 1 104 ? 19.585 -3.742 -10.248 1.00 87.19 104 HIS A CA 1
ATOM 830 C C . HIS A 1 104 ? 18.684 -3.048 -11.273 1.00 87.19 104 HIS A C 1
ATOM 832 O O . HIS A 1 104 ? 18.936 -3.101 -12.479 1.00 87.19 104 HIS A O 1
ATOM 838 N N . ALA A 1 105 ? 17.647 -2.364 -10.800 1.00 86.06 105 ALA A N 1
ATOM 839 C CA . ALA A 1 105 ? 16.723 -1.606 -11.635 1.00 86.06 105 ALA A CA 1
ATOM 840 C C . ALA A 1 105 ? 16.701 -0.127 -11.232 1.00 86.06 105 ALA A C 1
ATOM 842 O O . ALA A 1 105 ? 16.608 0.206 -10.052 1.00 86.06 105 ALA A O 1
ATOM 843 N N . CYS A 1 106 ? 16.755 0.757 -12.225 1.00 88.62 106 CYS A N 1
ATOM 844 C CA . CYS A 1 106 ? 16.545 2.199 -12.100 1.00 88.62 106 CYS A CA 1
ATOM 845 C C . CYS A 1 106 ? 15.626 2.677 -13.236 1.00 88.62 106 CYS A C 1
ATOM 847 O O . CYS A 1 106 ? 15.318 1.906 -14.154 1.00 88.62 106 CYS A O 1
ATOM 849 N N . LEU A 1 107 ? 15.171 3.933 -13.190 1.00 88.31 107 LEU A N 1
ATOM 850 C CA . LEU A 1 107 ? 14.256 4.462 -14.205 1.00 88.31 107 LEU A CA 1
ATOM 851 C C . LEU A 1 107 ? 14.872 4.448 -15.612 1.00 88.31 107 LEU A C 1
ATOM 853 O O . LEU A 1 107 ? 14.152 4.243 -16.584 1.00 88.31 107 LEU A O 1
ATOM 857 N N . GLU A 1 108 ? 16.192 4.582 -15.746 1.00 88.19 108 GLU A N 1
ATOM 858 C CA . GLU A 1 108 ? 16.886 4.492 -17.035 1.00 88.19 108 GLU A CA 1
ATOM 859 C C . GLU A 1 108 ? 16.740 3.105 -17.682 1.00 88.19 108 GLU A C 1
ATOM 861 O O . GLU A 1 108 ? 16.588 3.007 -18.900 1.00 88.19 108 GLU A O 1
ATOM 866 N N . HIS A 1 109 ? 16.718 2.029 -16.886 1.00 89.06 109 HIS A N 1
ATOM 867 C CA . HIS A 1 109 ? 16.441 0.685 -17.401 1.00 89.06 109 HIS A CA 1
ATOM 868 C C . HIS A 1 109 ? 14.993 0.569 -17.898 1.00 89.06 109 HIS A C 1
ATOM 870 O O . HIS A 1 109 ? 14.752 -0.012 -18.955 1.00 89.06 109 HIS A O 1
ATOM 876 N N . VAL A 1 110 ? 14.036 1.184 -17.195 1.00 89.00 110 VAL A N 1
ATOM 877 C CA . VAL A 1 110 ? 12.626 1.239 -17.624 1.00 89.00 110 VAL A CA 1
ATOM 878 C C . VAL A 1 110 ? 12.480 2.052 -18.917 1.00 89.00 110 VAL A C 1
ATOM 880 O O . VAL A 1 110 ? 11.820 1.612 -19.856 1.00 89.00 110 VAL A O 1
ATOM 883 N N . GLN A 1 111 ? 13.162 3.197 -19.017 1.00 91.19 111 GLN A N 1
ATOM 884 C CA . GLN A 1 111 ? 13.225 4.015 -20.234 1.00 91.19 111 GLN A CA 1
ATOM 885 C C . GLN A 1 111 ? 13.825 3.251 -21.415 1.00 91.19 111 GLN A C 1
ATOM 887 O O . GLN A 1 111 ? 13.382 3.424 -22.551 1.00 91.19 111 GLN A O 1
ATOM 892 N N . LEU A 1 112 ? 14.843 2.426 -21.166 1.00 92.88 112 LEU A N 1
ATOM 893 C CA . LEU A 1 112 ? 15.449 1.594 -22.196 1.00 92.88 112 LEU A CA 1
ATOM 894 C C . LEU A 1 112 ? 14.456 0.542 -22.701 1.00 92.88 112 LEU A C 1
ATOM 896 O O . LEU A 1 112 ? 14.305 0.398 -23.911 1.00 92.88 112 LEU A O 1
ATOM 900 N N . VAL A 1 113 ? 13.729 -0.130 -21.802 1.00 93.44 113 VAL A N 1
ATOM 901 C CA . VAL A 1 113 ? 12.670 -1.084 -22.175 1.00 93.44 113 VAL A CA 1
ATOM 902 C C . VAL A 1 113 ? 11.587 -0.402 -23.014 1.00 93.44 113 VAL A C 1
ATOM 904 O O . VAL A 1 113 ? 11.257 -0.901 -24.087 1.00 93.44 113 VAL A O 1
ATOM 907 N N . TYR A 1 114 ? 11.107 0.768 -22.585 1.00 94.38 114 TYR A N 1
ATOM 908 C CA . TYR A 1 114 ? 10.110 1.554 -23.324 1.00 94.38 114 TYR A CA 1
ATOM 909 C C . T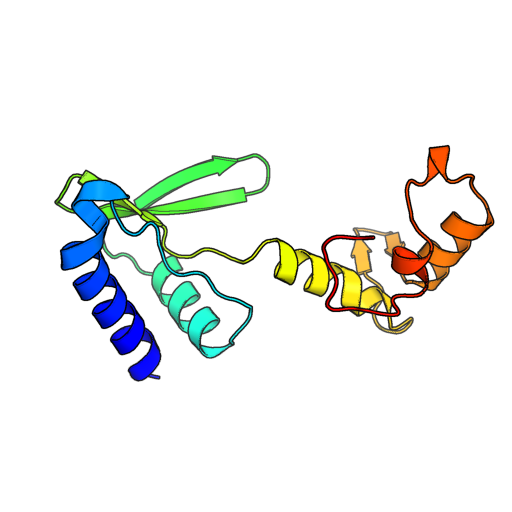YR A 1 114 ? 10.577 1.944 -24.737 1.00 94.38 114 TYR A C 1
ATOM 911 O O . TYR A 1 114 ? 9.783 2.029 -25.666 1.00 94.38 114 TYR A O 1
ATOM 919 N N . LYS A 1 115 ? 11.880 2.198 -24.922 1.00 94.69 115 LYS A N 1
ATOM 920 C CA . LYS A 1 115 ? 12.448 2.562 -26.231 1.00 94.69 115 LYS A CA 1
ATOM 921 C C . LYS A 1 115 ? 12.698 1.362 -27.144 1.00 94.69 115 LYS A C 1
ATOM 923 O O . LYS A 1 115 ? 12.690 1.534 -28.359 1.00 94.69 115 LYS A O 1
ATOM 928 N N . LEU A 1 116 ? 13.012 0.196 -26.579 1.00 96.69 116 LEU A N 1
ATOM 929 C CA . LEU A 1 116 ? 13.470 -0.971 -27.340 1.00 96.69 116 LEU A CA 1
ATOM 930 C C . LEU A 1 116 ? 12.352 -1.950 -27.705 1.00 96.69 116 LEU A C 1
ATOM 932 O O . LEU A 1 116 ? 12.473 -2.644 -28.713 1.00 96.69 116 LEU A O 1
ATOM 936 N N . TYR A 1 117 ? 11.295 -2.031 -26.900 1.00 96.31 117 TYR A N 1
ATOM 937 C CA . TYR A 1 117 ? 10.201 -2.981 -27.096 1.00 96.31 117 TYR A CA 1
ATOM 938 C C . TYR A 1 117 ? 8.910 -2.251 -27.472 1.00 96.31 117 TYR A C 1
ATOM 940 O O . TYR A 1 117 ? 8.755 -1.068 -27.188 1.00 96.31 117 TYR A O 1
ATOM 948 N N . SER A 1 118 ? 7.979 -2.943 -28.134 1.00 95.25 118 SER A N 1
ATOM 949 C CA . SER A 1 118 ? 6.664 -2.364 -28.426 1.00 95.25 118 SER A CA 1
ATOM 950 C C . SER A 1 118 ? 5.786 -2.324 -27.175 1.00 95.25 118 SER A C 1
ATOM 952 O O . SER A 1 118 ? 5.964 -3.128 -26.255 1.00 95.25 118 SER A O 1
ATOM 954 N N . HIS A 1 119 ? 4.774 -1.453 -27.191 1.00 93.62 119 HIS A N 1
ATOM 955 C CA . HIS A 1 119 ? 3.773 -1.371 -26.128 1.00 93.62 119 HIS A CA 1
ATOM 956 C C . HIS A 1 119 ? 3.147 -2.735 -25.804 1.00 93.62 119 HIS A C 1
ATOM 958 O O . HIS A 1 119 ? 3.060 -3.100 -24.639 1.00 93.62 119 HIS A O 1
ATOM 964 N N . ASP A 1 120 ? 2.819 -3.540 -26.817 1.00 95.31 120 ASP A N 1
ATOM 965 C CA . ASP A 1 120 ? 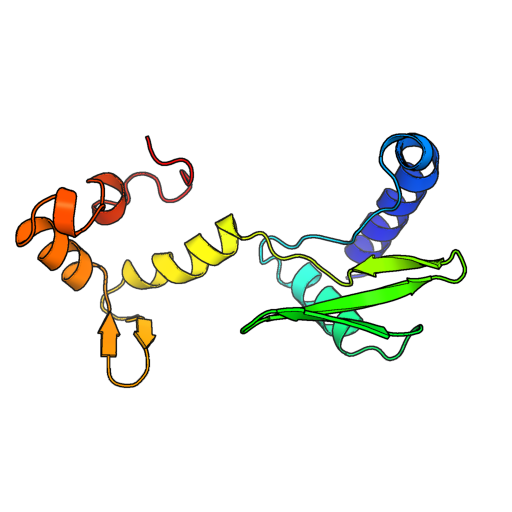2.244 -4.880 -26.623 1.00 95.31 120 ASP A CA 1
ATOM 966 C C . ASP A 1 120 ? 3.172 -5.853 -25.871 1.00 95.31 120 ASP A C 1
ATOM 968 O O . ASP A 1 120 ? 2.701 -6.836 -25.305 1.00 95.31 120 ASP A O 1
ATOM 972 N N . HIS A 1 121 ? 4.484 -5.589 -25.846 1.00 92.81 121 HIS A N 1
ATOM 973 C CA . HIS A 1 121 ? 5.456 -6.392 -25.103 1.00 92.81 121 HIS A CA 1
ATOM 974 C C . HIS A 1 121 ? 5.699 -5.878 -23.681 1.00 92.81 121 HIS A C 1
ATOM 976 O O . HIS A 1 121 ? 5.926 -6.690 -22.786 1.00 92.81 121 HIS A O 1
ATOM 982 N N . HIS A 1 122 ? 5.698 -4.557 -23.460 1.00 92.69 122 HIS A N 1
ATOM 983 C CA . HIS A 1 122 ? 6.067 -3.978 -22.161 1.00 92.69 122 HIS A CA 1
ATOM 984 C C . HIS A 1 122 ? 4.893 -3.421 -21.343 1.00 92.69 122 HIS A C 1
ATOM 986 O O . HIS A 1 122 ? 5.041 -3.235 -20.139 1.00 92.69 122 HIS A O 1
ATOM 992 N N . GLY A 1 123 ? 3.754 -3.097 -21.958 1.00 91.62 123 GLY A N 1
ATOM 993 C CA . GLY A 1 123 ? 2.546 -2.563 -21.307 1.00 91.62 123 GLY A CA 1
ATOM 994 C C . GLY A 1 123 ? 2.657 -1.164 -20.678 1.00 91.62 123 GLY A C 1
ATOM 995 O O . GLY A 1 123 ? 1.653 -0.619 -20.245 1.00 91.62 123 GLY A O 1
ATOM 996 N N . LEU A 1 124 ? 3.862 -0.590 -20.597 1.00 89.88 124 LEU A N 1
ATOM 997 C CA . LEU A 1 124 ? 4.120 0.764 -20.087 1.00 89.88 124 LEU A CA 1
ATOM 998 C C . LEU A 1 124 ? 3.521 1.878 -20.964 1.00 89.88 124 LEU A C 1
ATOM 1000 O O . LEU A 1 124 ? 3.772 1.926 -22.170 1.00 89.88 124 LEU A O 1
ATOM 1004 N N . ASN A 1 125 ? 2.869 2.847 -20.328 1.00 88.88 125 ASN A N 1
ATOM 1005 C CA . ASN A 1 125 ? 2.501 4.134 -20.910 1.00 88.88 125 ASN A CA 1
ATOM 1006 C C . ASN A 1 125 ? 3.648 5.150 -20.806 1.00 88.88 125 ASN A C 1
ATOM 1008 O O . ASN A 1 125 ? 4.582 5.002 -20.015 1.00 88.88 125 ASN A O 1
ATOM 1012 N N . ILE A 1 126 ? 3.553 6.244 -21.569 1.00 88.25 126 ILE A N 1
ATOM 1013 C CA . ILE A 1 126 ? 4.538 7.335 -21.501 1.00 88.25 126 ILE A CA 1
ATOM 1014 C C . ILE A 1 126 ? 4.634 7.941 -20.092 1.00 88.25 126 ILE A C 1
ATOM 1016 O O . ILE A 1 126 ? 5.727 8.285 -19.643 1.00 88.25 126 ILE A O 1
ATOM 1020 N N . ASP A 1 127 ? 3.517 8.008 -19.365 1.00 87.12 127 ASP A N 1
ATOM 1021 C CA . ASP A 1 127 ? 3.459 8.566 -18.011 1.00 87.12 127 ASP A CA 1
ATOM 1022 C C . ASP A 1 127 ? 4.164 7.683 -16.974 1.00 87.12 127 ASP A C 1
ATOM 1024 O O . ASP A 1 127 ? 4.749 8.212 -16.026 1.00 87.12 127 ASP A O 1
ATOM 1028 N N . ASP A 1 128 ? 4.215 6.364 -17.189 1.00 83.62 128 ASP A N 1
ATOM 1029 C CA . ASP A 1 128 ? 4.950 5.435 -16.318 1.00 83.62 128 ASP A CA 1
ATOM 1030 C C . ASP A 1 128 ? 6.459 5.716 -16.347 1.00 83.62 128 ASP A C 1
ATOM 1032 O O . ASP A 1 128 ? 7.175 5.510 -15.361 1.00 83.62 128 ASP A O 1
ATOM 1036 N N . VAL A 1 129 ? 6.933 6.239 -17.480 1.00 87.50 129 VAL A N 1
ATOM 1037 C CA . VAL A 1 129 ? 8.343 6.510 -17.766 1.00 87.50 129 VAL A CA 1
ATOM 1038 C C . VAL A 1 129 ? 8.716 7.958 -17.463 1.00 87.50 129 VAL A C 1
ATOM 1040 O O . VAL A 1 129 ? 9.758 8.224 -16.861 1.00 87.50 129 VAL A O 1
ATOM 1043 N N . MET A 1 130 ? 7.874 8.904 -17.880 1.00 86.25 130 MET A N 1
ATOM 1044 C CA . MET A 1 130 ? 8.118 10.337 -17.709 1.00 86.25 130 MET A CA 1
ATOM 1045 C C . MET A 1 130 ? 7.754 10.830 -16.309 1.00 86.25 130 MET A C 1
ATOM 1047 O O . MET A 1 130 ? 8.325 11.820 -15.846 1.00 86.25 130 MET A O 1
ATOM 1051 N N . ARG A 1 131 ? 6.832 10.135 -15.628 1.00 84.00 131 ARG A N 1
ATOM 1052 C CA . ARG A 1 131 ? 6.437 10.376 -14.232 1.00 84.00 131 ARG A CA 1
ATOM 1053 C C . ARG A 1 131 ? 6.044 11.833 -13.964 1.00 84.00 131 ARG A C 1
ATOM 1055 O O . ARG A 1 131 ? 6.394 12.397 -12.923 1.00 84.00 131 ARG A O 1
ATOM 1062 N N . TRP A 1 132 ? 5.335 12.450 -14.916 1.00 84.38 132 TRP A N 1
ATOM 1063 C CA . TRP A 1 132 ? 4.912 13.854 -14.850 1.00 84.38 132 TRP A CA 1
ATOM 1064 C C . TRP A 1 132 ? 4.005 14.133 -13.651 1.00 84.38 132 TRP A C 1
ATOM 1066 O O . TRP A 1 132 ? 4.204 15.133 -12.961 1.00 84.38 132 TRP A O 1
ATOM 1076 N N . ASP A 1 133 ? 3.083 13.217 -13.352 1.00 83.19 133 ASP A N 1
ATOM 1077 C CA . ASP A 1 133 ? 2.283 13.239 -12.132 1.00 83.19 133 ASP A CA 1
ATOM 1078 C C . ASP A 1 133 ? 2.550 11.986 -11.287 1.00 83.19 133 ASP A C 1
ATOM 1080 O O . ASP A 1 133 ? 2.026 10.905 -11.533 1.00 83.19 133 ASP A O 1
ATOM 1084 N N . ARG A 1 134 ? 3.365 12.145 -10.240 1.00 78.88 134 ARG A N 1
ATOM 1085 C CA . ARG A 1 134 ? 3.702 11.065 -9.294 1.00 78.88 134 ARG A CA 1
ATOM 1086 C C . ARG A 1 134 ? 2.546 10.696 -8.360 1.00 78.88 134 ARG A C 1
ATOM 1088 O O . ARG A 1 134 ? 2.645 9.710 -7.625 1.00 78.88 134 ARG A O 1
ATOM 1095 N N . GLN A 1 135 ? 1.503 11.522 -8.304 1.00 80.25 135 GLN A N 1
ATOM 1096 C CA . GLN A 1 135 ? 0.341 11.287 -7.456 1.00 80.25 135 GLN A CA 1
ATOM 1097 C C . GLN A 1 135 ? -0.794 10.597 -8.199 1.00 80.25 135 GLN A C 1
ATOM 1099 O O . GLN A 1 135 ? -1.558 9.880 -7.542 1.00 80.25 135 GLN A O 1
ATOM 1104 N N . ASN A 1 136 ? -0.851 10.737 -9.524 1.00 75.56 136 ASN A N 1
ATOM 1105 C CA . ASN A 1 136 ? -1.804 10.020 -10.352 1.00 75.56 136 ASN A CA 1
ATOM 1106 C C . ASN A 1 136 ? -1.470 8.521 -10.400 1.00 75.56 136 ASN A C 1
ATOM 1108 O O . ASN A 1 136 ? -0.498 8.099 -11.017 1.00 75.56 136 ASN A O 1
ATOM 1112 N N . TRP A 1 137 ? -2.279 7.716 -9.710 1.00 65.31 137 TRP A N 1
ATOM 1113 C CA . TRP A 1 137 ? -2.195 6.253 -9.745 1.00 65.31 137 TRP A CA 1
ATOM 1114 C C . TRP A 1 137 ? -3.154 5.631 -10.762 1.00 65.31 137 TRP A C 1
ATOM 1116 O O . TRP A 1 137 ? -2.993 4.472 -11.124 1.00 65.31 137 TRP A O 1
ATOM 1126 N N . ALA A 1 138 ? -4.168 6.375 -11.207 1.00 62.34 138 ALA A N 1
ATOM 1127 C CA . ALA A 1 138 ? -5.219 5.826 -12.056 1.00 62.34 138 ALA A CA 1
ATOM 1128 C C . ALA A 1 138 ? -4.718 5.446 -13.461 1.00 62.34 138 ALA A C 1
ATOM 1130 O O . ALA A 1 138 ? -5.442 4.770 -14.183 1.00 62.34 138 ALA A O 1
ATOM 1131 N N . GLY A 1 139 ? -3.505 5.875 -13.837 1.00 49.84 139 GLY A N 1
ATOM 1132 C CA . GLY A 1 139 ? -3.166 6.068 -15.243 1.00 49.84 139 GLY A CA 1
ATOM 1133 C C . GLY A 1 139 ? -4.104 7.111 -15.877 1.00 49.84 139 GLY A C 1
ATOM 1134 O O . GLY A 1 139 ? -5.071 7.550 -15.247 1.00 49.84 139 GLY A O 1
ATOM 1135 N N . PRO A 1 140 ? -3.811 7.611 -17.080 1.00 41.22 140 PRO A N 1
ATOM 1136 C CA . PRO A 1 140 ? -4.878 8.073 -17.961 1.00 41.22 140 PRO A CA 1
ATOM 1137 C C . PRO A 1 140 ? -5.865 6.942 -18.301 1.00 41.22 140 PRO A C 1
ATOM 1139 O O . PRO A 1 140 ? -5.438 5.764 -18.341 1.00 41.22 140 PRO A O 1
#